Protein AF-A0A8F4FXZ3-F1 (afdb_monomer_lite)

Secondary structure (DSSP, 8-state):
----S----PBPTTTTTTSS-S---TT--EEEEE-TTS-EEEEEE---TT---TT-PPPPP-

pLDDT: mean 77.72, std 16.25, range [38.16, 94.0]

Foldseek 3Di:
DDPPPVDDAAADDCLCPVEPDPDDDPPDDWDFDQDPVRHTHDTYDDPPVVVDPVPDDDDDDD

Radius of gyration: 15.08 Å; chains: 1; bounding box: 42×35×23 Å

Sequence (62 aa):
MCDTDLADYDLAAGSLIGSPFRMLRQGQRVIFDLDGDGRATGLRLGSEIDMGTPGFGPPPEV

Structure (mmCIF, N/CA/C/O backbone):
data_AF-A0A8F4FXZ3-F1
#
_entry.id   AF-A0A8F4FXZ3-F1
#
loop_
_atom_site.group_PDB
_atom_site.id
_atom_site.type_symbol
_atom_site.label_atom_id
_atom_site.label_alt_id
_atom_site.label_comp_id
_atom_site.label_asym_id
_atom_site.label_entity_id
_atom_site.label_seq_id
_atom_site.pdbx_PDB_ins_code
_atom_site.Cartn_x
_atom_site.Cartn_y
_atom_site.Cartn_z
_atom_site.occupancy
_atom_site.B_iso_or_equiv
_atom_site.auth_seq_id
_atom_site.auth_comp_id
_atom_site.auth_asym_id
_atom_site.auth_atom_id
_atom_site.pdbx_PDB_model_num
ATOM 1 N N . MET A 1 1 ? 16.471 -2.872 -12.697 1.00 38.16 1 MET A N 1
ATOM 2 C CA . MET A 1 1 ? 15.879 -2.892 -11.346 1.00 38.16 1 MET A CA 1
ATOM 3 C C . MET A 1 1 ? 14.370 -2.705 -11.541 1.00 38.16 1 MET A C 1
ATOM 5 O O . MET A 1 1 ? 13.880 -1.596 -11.505 1.00 38.16 1 MET A O 1
ATOM 9 N N . CYS A 1 2 ? 13.739 -3.618 -12.280 1.00 39.56 2 CYS A N 1
ATOM 10 C CA . CYS A 1 2 ? 13.066 -4.838 -11.812 1.00 39.56 2 CYS A CA 1
ATOM 11 C C . CYS A 1 2 ? 11.680 -4.621 -11.169 1.00 39.56 2 CYS A C 1
ATOM 13 O O . CYS A 1 2 ? 11.290 -5.328 -10.248 1.00 39.56 2 CYS A O 1
ATOM 15 N N . ASP A 1 3 ? 10.907 -3.721 -11.775 1.00 50.94 3 ASP A N 1
ATOM 16 C CA . ASP A 1 3 ? 9.537 -3.970 -12.258 1.00 50.94 3 ASP A CA 1
ATOM 17 C C . ASP A 1 3 ? 9.451 -5.349 -12.972 1.00 50.94 3 ASP A C 1
ATOM 19 O O . ASP A 1 3 ? 9.577 -5.426 -14.186 1.00 50.94 3 ASP A O 1
ATOM 23 N N . THR A 1 4 ? 9.464 -6.472 -12.238 1.00 53.38 4 THR A N 1
ATOM 24 C CA . THR A 1 4 ? 9.907 -7.764 -12.832 1.00 53.38 4 THR A CA 1
ATOM 25 C C . THR A 1 4 ? 8.807 -8.552 -13.538 1.00 53.38 4 THR A C 1
ATOM 27 O O . THR A 1 4 ? 9.114 -9.241 -14.504 1.00 53.38 4 THR A O 1
ATOM 30 N N . ASP A 1 5 ? 7.542 -8.407 -13.142 1.00 65.69 5 ASP A N 1
ATOM 31 C CA . ASP A 1 5 ? 6.467 -9.222 -13.727 1.00 65.69 5 ASP A CA 1
ATOM 32 C C . ASP A 1 5 ? 5.305 -8.409 -14.307 1.00 65.69 5 ASP A C 1
ATOM 34 O O . ASP A 1 5 ? 4.466 -8.996 -14.984 1.00 65.69 5 ASP A O 1
ATOM 38 N N . LEU A 1 6 ? 5.245 -7.083 -14.067 1.00 71.06 6 LEU A N 1
ATOM 39 C CA . LEU A 1 6 ? 4.143 -6.194 -14.503 1.00 71.06 6 LEU A CA 1
ATOM 40 C C . LEU A 1 6 ? 2.749 -6.820 -14.296 1.00 71.06 6 LEU A C 1
ATOM 42 O O . LEU A 1 6 ? 1.818 -6.568 -15.057 1.00 71.06 6 LEU A O 1
ATOM 46 N N . ALA A 1 7 ? 2.627 -7.685 -13.288 1.00 76.69 7 ALA A N 1
ATOM 47 C CA . ALA A 1 7 ? 1.454 -8.512 -13.108 1.00 76.69 7 ALA A CA 1
ATOM 48 C C . ALA A 1 7 ? 0.309 -7.655 -12.573 1.00 76.69 7 ALA A C 1
ATOM 50 O O . ALA A 1 7 ? 0.470 -6.904 -11.606 1.00 76.69 7 ALA A O 1
ATOM 51 N N . ASP A 1 8 ? -0.848 -7.786 -13.213 1.00 84.69 8 ASP A N 1
ATOM 52 C CA . ASP A 1 8 ? -2.066 -7.132 -12.769 1.00 84.69 8 ASP A CA 1
ATOM 53 C C . ASP A 1 8 ? -2.627 -7.877 -11.555 1.00 84.69 8 ASP A C 1
ATOM 55 O O . ASP A 1 8 ? -2.932 -9.070 -11.618 1.00 84.69 8 ASP A O 1
ATOM 59 N N . TYR A 1 9 ? -2.775 -7.155 -10.446 1.00 88.75 9 TYR A N 1
ATOM 60 C CA . TYR A 1 9 ? -3.405 -7.653 -9.227 1.00 88.75 9 TYR A CA 1
ATOM 61 C C . TYR A 1 9 ? -4.657 -6.838 -8.923 1.00 88.75 9 TYR A C 1
ATOM 63 O O . TYR A 1 9 ? -4.627 -5.604 -8.914 1.00 88.75 9 TYR A O 1
ATOM 71 N N . ASP A 1 10 ? -5.748 -7.528 -8.604 1.00 92.06 10 ASP A N 1
ATOM 72 C CA . ASP A 1 10 ? -6.966 -6.881 -8.129 1.00 92.06 10 ASP A CA 1
ATOM 73 C C . ASP A 1 10 ? -6.794 -6.374 -6.693 1.00 92.06 10 ASP A C 1
ATOM 75 O O . ASP A 1 10 ? -6.144 -7.003 -5.857 1.00 92.06 10 ASP A O 1
ATOM 79 N N . LEU A 1 11 ? -7.435 -5.251 -6.368 1.00 90.88 11 LEU A 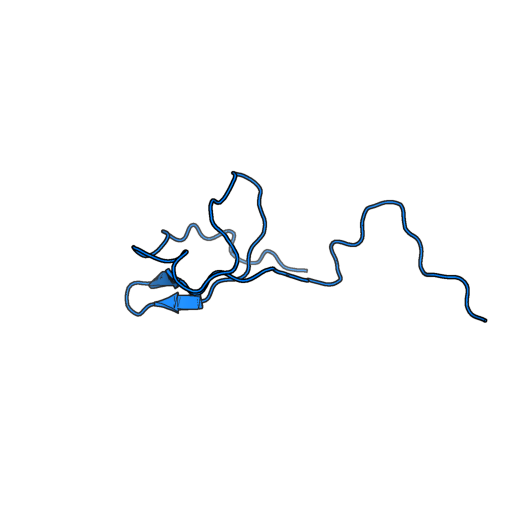N 1
ATOM 80 C CA . LEU A 1 11 ? -7.499 -4.750 -4.996 1.00 90.88 11 LEU A CA 1
ATOM 81 C C . LEU A 1 11 ? -8.503 -5.566 -4.177 1.00 90.88 11 LEU A C 1
ATOM 83 O O . LEU A 1 11 ? -9.664 -5.721 -4.560 1.00 90.88 11 LEU A O 1
ATOM 87 N N . ALA A 1 12 ? -8.083 -6.013 -2.995 1.00 94.00 12 ALA A N 1
ATOM 88 C CA . ALA A 1 12 ? -8.985 -6.628 -2.036 1.00 94.00 12 ALA A CA 1
ATOM 89 C C . ALA A 1 12 ? -10.047 -5.619 -1.569 1.00 94.00 12 ALA A C 1
ATOM 91 O O . ALA A 1 12 ? -9.798 -4.409 -1.454 1.00 94.00 12 ALA A O 1
ATOM 92 N N . ALA A 1 13 ? -11.241 -6.121 -1.254 1.00 92.69 13 ALA A N 1
ATOM 93 C CA . ALA A 1 13 ? -12.287 -5.301 -0.660 1.00 92.69 13 ALA A CA 1
ATOM 94 C C . ALA A 1 13 ? -11.794 -4.727 0.678 1.00 92.69 13 ALA A C 1
ATOM 96 O O . ALA A 1 13 ? -11.381 -5.461 1.571 1.00 92.69 13 ALA A O 1
ATOM 97 N N . GLY A 1 14 ? -11.828 -3.400 0.814 1.00 90.88 14 GLY A N 1
ATOM 98 C CA . GLY A 1 14 ? -11.340 -2.735 2.022 1.00 90.88 14 GLY A CA 1
ATOM 99 C C . GLY A 1 14 ? -9.816 -2.615 2.121 1.00 90.88 14 GLY A C 1
ATOM 100 O O . GLY A 1 14 ? -9.326 -2.291 3.194 1.00 90.88 14 GLY A O 1
ATOM 101 N N . SER A 1 15 ? -9.066 -2.786 1.029 1.00 91.81 15 SER A N 1
ATOM 102 C CA . SER A 1 15 ? -7.600 -2.598 0.983 1.00 91.81 15 SER A CA 1
ATOM 103 C C . SER A 1 15 ? -7.104 -1.231 1.490 1.00 91.81 15 SER A C 1
ATOM 105 O O . SER A 1 15 ? -5.956 -1.102 1.913 1.00 91.81 15 SER A O 1
ATOM 107 N N . LEU A 1 16 ? -7.971 -0.212 1.486 1.00 90.88 16 LEU A N 1
ATOM 108 C CA . LEU A 1 16 ? -7.694 1.123 2.029 1.00 90.88 16 LEU A CA 1
ATOM 109 C C . LEU A 1 16 ? -7.903 1.230 3.549 1.00 90.88 16 LEU A C 1
ATOM 111 O O . LEU A 1 16 ? -7.452 2.200 4.161 1.00 90.88 16 LEU A O 1
ATOM 115 N N . ILE A 1 17 ? -8.601 0.279 4.173 1.00 90.88 17 ILE A N 1
ATOM 116 C CA . ILE A 1 17 ? -8.905 0.303 5.608 1.00 90.88 17 ILE A CA 1
ATOM 117 C C . ILE A 1 17 ? -7.606 0.088 6.387 1.00 90.88 17 ILE A C 1
ATOM 119 O O . ILE A 1 17 ? -6.880 -0.871 6.151 1.00 90.88 17 ILE A O 1
ATOM 123 N N . GLY A 1 18 ? -7.298 1.002 7.311 1.00 87.12 18 GLY A N 1
ATOM 124 C CA . GLY A 1 18 ? -6.036 0.981 8.061 1.00 87.12 18 GLY A CA 1
ATOM 125 C C . GLY A 1 18 ? -4.819 1.459 7.260 1.00 87.12 18 GLY A C 1
ATOM 126 O O . GLY A 1 18 ? -3.738 1.590 7.829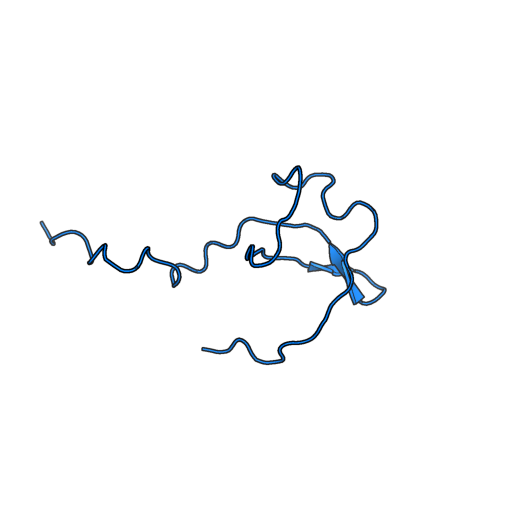 1.00 87.12 18 GLY A O 1
ATOM 127 N N . SER A 1 19 ? -4.990 1.773 5.972 1.00 87.62 19 SER A N 1
ATOM 128 C CA . SER A 1 19 ? -3.976 2.450 5.167 1.00 87.62 19 SER A CA 1
ATOM 129 C C . SER A 1 19 ? -4.008 3.967 5.414 1.00 87.62 19 SER A C 1
ATOM 131 O O . SER A 1 19 ? -5.050 4.514 5.790 1.00 87.62 19 SER A O 1
ATOM 133 N N . PRO A 1 20 ? -2.911 4.692 5.135 1.00 86.00 20 PRO A N 1
ATOM 134 C CA . PRO A 1 20 ? -2.923 6.155 5.134 1.00 86.00 20 PRO A CA 1
ATOM 135 C C . PRO A 1 20 ? -3.693 6.747 3.938 1.00 86.00 20 PRO A C 1
ATOM 137 O O . PRO A 1 20 ? -3.887 7.961 3.868 1.00 86.00 20 PRO A O 1
ATOM 140 N N . PHE A 1 21 ? -4.117 5.924 2.974 1.00 87.88 21 PHE A N 1
ATOM 141 C CA . PHE A 1 21 ? -4.777 6.380 1.759 1.00 87.88 21 PHE A CA 1
ATOM 142 C C . PHE A 1 21 ? -6.291 6.429 1.934 1.00 87.88 21 PHE A C 1
ATOM 144 O O . PHE A 1 21 ? -6.935 5.459 2.326 1.00 87.88 21 PHE A O 1
ATOM 151 N N . ARG A 1 22 ? -6.891 7.558 1.549 1.00 88.38 22 ARG A N 1
ATOM 152 C CA . ARG A 1 22 ? -8.353 7.682 1.455 1.00 88.38 22 ARG A CA 1
ATOM 153 C C . ARG A 1 22 ? -8.891 7.327 0.070 1.00 88.38 22 ARG A C 1
ATOM 155 O O . ARG A 1 22 ? -10.054 6.952 -0.054 1.00 88.38 22 ARG A O 1
ATOM 162 N N . MET A 1 23 ? -8.049 7.483 -0.948 1.00 89.19 23 MET A N 1
ATOM 163 C CA . MET A 1 23 ? -8.347 7.263 -2.358 1.00 89.19 23 MET A CA 1
ATOM 164 C C . MET A 1 23 ? -7.032 6.989 -3.093 1.00 89.19 23 MET A C 1
ATOM 166 O O . MET A 1 23 ? -6.002 7.548 -2.714 1.00 89.19 23 MET A O 1
ATOM 170 N N . LEU A 1 24 ? -7.079 6.168 -4.142 1.00 86.56 24 LEU A N 1
ATOM 171 C CA . LEU A 1 24 ? -5.962 5.965 -5.061 1.00 86.56 24 LEU A CA 1
ATOM 172 C C . LEU A 1 24 ? -6.260 6.633 -6.395 1.00 86.56 24 LEU A C 1
ATOM 174 O O . LEU A 1 24 ? -7.406 6.651 -6.850 1.00 86.56 24 LEU A O 1
ATOM 178 N N . ARG A 1 25 ? -5.223 7.175 -7.030 1.00 87.62 25 ARG A N 1
ATOM 179 C CA . ARG A 1 25 ? -5.307 7.653 -8.413 1.00 87.62 25 ARG A CA 1
ATOM 180 C C . ARG A 1 25 ? -4.478 6.771 -9.329 1.00 87.62 25 ARG A C 1
ATOM 182 O O . ARG A 1 25 ? -3.459 6.225 -8.918 1.00 87.62 25 ARG A O 1
ATOM 189 N N . GLN A 1 26 ? -4.904 6.667 -10.584 1.00 85.00 26 GLN A N 1
ATOM 190 C CA . GLN A 1 26 ? -4.124 5.984 -11.610 1.00 85.00 26 GLN A CA 1
ATOM 191 C C . GLN A 1 26 ? -2.704 6.569 -11.674 1.00 85.00 26 GLN A C 1
ATOM 193 O O . GLN A 1 26 ? -2.524 7.785 -11.584 1.00 85.00 26 GLN A O 1
ATOM 198 N N . GLY A 1 27 ? -1.704 5.695 -11.799 1.00 83.38 27 GLY A N 1
ATOM 199 C CA . GLY A 1 27 ? -0.290 6.077 -11.795 1.00 83.38 27 GLY A CA 1
ATOM 200 C C . GLY A 1 27 ? 0.297 6.338 -10.403 1.00 83.38 27 GLY A C 1
ATOM 201 O O . GLY A 1 27 ? 1.488 6.622 -10.297 1.00 83.38 27 GLY A O 1
ATOM 202 N N . GLN A 1 28 ? -0.493 6.230 -9.329 1.00 85.06 28 GLN A N 1
ATOM 203 C CA . GLN A 1 28 ? 0.030 6.292 -7.969 1.00 85.06 28 GLN A CA 1
ATOM 204 C C . GLN A 1 28 ? 0.756 4.993 -7.619 1.00 85.06 28 GLN A C 1
ATOM 206 O O . GLN A 1 28 ? 0.179 3.910 -7.679 1.00 85.06 28 GLN A O 1
ATOM 211 N N . ARG A 1 29 ? 2.020 5.113 -7.215 1.00 84.38 29 ARG A N 1
ATOM 212 C CA . ARG A 1 29 ? 2.826 3.983 -6.751 1.00 84.38 29 ARG A CA 1
ATOM 213 C C . ARG A 1 29 ? 2.578 3.731 -5.266 1.00 84.38 29 ARG A C 1
ATOM 215 O O . ARG A 1 29 ? 2.625 4.660 -4.458 1.00 84.38 29 ARG A O 1
ATOM 222 N N . VAL A 1 30 ? 2.314 2.475 -4.920 1.00 86.75 30 VAL A N 1
ATOM 223 C CA . VAL A 1 30 ? 2.048 2.007 -3.555 1.00 86.75 30 VAL A CA 1
ATOM 224 C C . VAL A 1 30 ? 2.696 0.645 -3.348 1.00 86.75 30 VAL A C 1
ATOM 226 O O . VAL A 1 30 ? 2.883 -0.103 -4.303 1.00 86.75 30 VAL A O 1
ATOM 229 N N . ILE A 1 31 ? 3.014 0.324 -2.098 1.00 88.38 31 ILE A N 1
ATOM 230 C CA . ILE A 1 31 ? 3.413 -1.028 -1.699 1.00 88.38 31 ILE A CA 1
ATOM 231 C C . ILE A 1 31 ? 2.180 -1.730 -1.141 1.00 88.38 31 ILE A C 1
ATOM 233 O O . ILE A 1 31 ? 1.414 -1.126 -0.388 1.00 88.38 31 ILE A O 1
ATOM 237 N N . PHE A 1 32 ? 2.009 -3.003 -1.473 1.00 90.38 32 PHE A N 1
ATOM 238 C CA . PHE A 1 32 ? 0.903 -3.834 -1.011 1.00 90.38 32 PHE A CA 1
ATOM 239 C C . PHE A 1 32 ? 1.398 -5.241 -0.671 1.00 90.38 32 PHE A C 1
ATOM 241 O O . PHE A 1 32 ? 2.473 -5.643 -1.109 1.00 90.38 32 PHE A O 1
ATOM 248 N N . ASP A 1 33 ? 0.613 -5.965 0.118 1.00 91.38 33 ASP A N 1
ATOM 249 C CA . ASP A 1 33 ? 0.765 -7.403 0.344 1.00 91.38 33 ASP A CA 1
ATOM 250 C C . ASP A 1 33 ? -0.340 -8.145 -0.428 1.00 91.38 33 ASP A C 1
ATOM 252 O O . ASP A 1 33 ? -1.378 -7.554 -0.732 1.00 91.38 33 ASP A O 1
ATOM 256 N N . LEU A 1 34 ? -0.142 -9.426 -0.746 1.00 93.31 34 LEU A N 1
ATOM 257 C CA . LEU A 1 34 ? -1.186 -10.265 -1.343 1.00 93.31 34 LEU A CA 1
ATOM 258 C C . LEU A 1 34 ? -1.912 -11.071 -0.262 1.00 93.31 34 LEU A C 1
ATOM 260 O O . LEU A 1 34 ? -1.275 -11.650 0.620 1.00 93.31 34 LEU A O 1
ATOM 264 N N . ASP A 1 35 ? -3.240 -11.107 -0.329 1.00 91.19 35 ASP A N 1
ATOM 265 C CA . ASP A 1 35 ? -4.059 -11.986 0.502 1.00 91.19 35 ASP A CA 1
ATOM 266 C C . ASP A 1 35 ? -4.079 -13.434 -0.031 1.00 91.19 35 ASP A C 1
ATOM 268 O O . ASP A 1 35 ? -3.431 -13.771 -1.024 1.00 91.19 35 ASP A O 1
ATOM 272 N N . GLY A 1 36 ? -4.820 -14.318 0.647 1.00 91.50 36 GLY A N 1
ATOM 273 C CA . GLY A 1 36 ? -4.925 -15.732 0.265 1.00 91.50 36 GLY A CA 1
ATOM 274 C C . GLY A 1 36 ? -5.590 -15.986 -1.095 1.00 91.50 36 GLY A C 1
ATOM 275 O O . GLY A 1 36 ? -5.402 -17.066 -1.649 1.00 91.50 36 GLY A O 1
ATOM 276 N N . ASP A 1 37 ? -6.316 -15.002 -1.636 1.00 92.88 37 ASP A N 1
ATOM 277 C CA . ASP A 1 37 ? -6.924 -15.039 -2.972 1.00 92.88 37 ASP A CA 1
ATOM 278 C C . ASP A 1 37 ? -6.019 -14.375 -4.032 1.00 92.88 37 ASP A C 1
ATOM 280 O O . ASP A 1 37 ? -6.402 -14.277 -5.199 1.00 92.88 37 ASP A O 1
ATOM 284 N N . GLY A 1 38 ? -4.830 -13.895 -3.648 1.00 91.81 38 GLY A N 1
ATOM 285 C CA . GLY A 1 38 ? -3.912 -13.185 -4.537 1.00 91.81 38 GLY A CA 1
ATOM 286 C C . GLY A 1 38 ? -4.321 -11.738 -4.824 1.00 91.81 38 GLY A C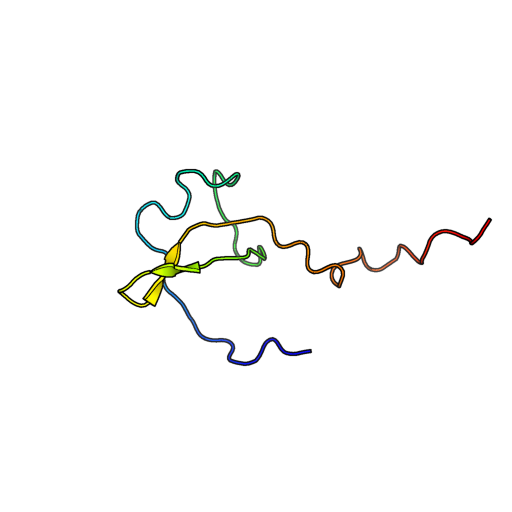 1
ATOM 287 O O . GLY A 1 38 ? -3.904 -11.183 -5.839 1.00 91.81 38 GLY A O 1
ATOM 288 N N . ARG A 1 39 ? -5.128 -11.111 -3.958 1.00 93.19 39 ARG A N 1
ATOM 289 C CA . ARG A 1 39 ? -5.524 -9.701 -4.088 1.00 93.19 39 ARG A CA 1
ATOM 290 C C . ARG A 1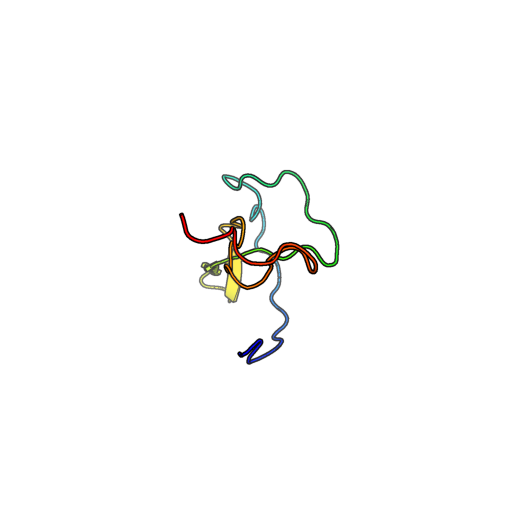 39 ? -4.663 -8.783 -3.231 1.00 93.19 39 ARG A C 1
ATOM 292 O O . ARG A 1 39 ? -4.254 -9.132 -2.127 1.00 93.19 39 ARG A O 1
ATOM 299 N N . ALA A 1 40 ? -4.449 -7.564 -3.709 1.00 93.19 40 ALA A N 1
ATOM 300 C CA . ALA A 1 40 ? -3.655 -6.551 -3.032 1.00 93.19 40 ALA A CA 1
ATOM 301 C C . ALA A 1 40 ? -4.377 -5.966 -1.801 1.00 93.19 40 ALA A C 1
ATOM 303 O O . ALA A 1 40 ? -5.487 -5.433 -1.892 1.00 93.19 40 ALA A O 1
ATOM 304 N N . THR A 1 41 ? -3.713 -6.016 -0.647 1.00 93.94 41 THR A N 1
ATOM 305 C CA . THR A 1 41 ? -4.173 -5.508 0.651 1.00 93.94 41 THR A CA 1
ATOM 306 C C . THR A 1 41 ? -3.049 -4.770 1.391 1.00 93.94 41 THR A C 1
ATOM 308 O O . THR A 1 41 ? -1.897 -4.773 0.959 1.00 93.94 41 THR A O 1
ATOM 311 N N . GLY A 1 42 ? -3.376 -4.092 2.497 1.00 90.81 42 GLY A N 1
ATOM 312 C CA . GLY A 1 42 ? -2.377 -3.437 3.349 1.00 90.81 42 GLY A CA 1
ATOM 313 C C . GLY A 1 42 ? -1.589 -2.337 2.631 1.00 90.81 42 GLY A C 1
ATOM 314 O O . GLY A 1 42 ? -0.360 -2.312 2.687 1.00 90.81 42 GLY A O 1
ATOM 315 N N . LEU A 1 43 ? -2.291 -1.441 1.931 1.00 91.62 43 LEU A N 1
ATOM 316 C CA . LEU A 1 43 ? -1.663 -0.411 1.102 1.00 91.62 43 LEU A CA 1
ATOM 317 C C . LEU A 1 43 ? -0.782 0.529 1.938 1.00 91.62 43 LEU A C 1
ATOM 319 O O . LEU A 1 43 ? -1.219 1.109 2.933 1.00 91.62 43 LEU A O 1
ATOM 323 N N . ARG A 1 44 ? 0.467 0.718 1.514 1.00 88.75 44 ARG A N 1
ATOM 324 C CA . ARG A 1 44 ? 1.475 1.545 2.192 1.00 88.75 44 ARG A CA 1
ATOM 325 C C . ARG A 1 44 ? 2.156 2.491 1.211 1.00 88.75 44 ARG A C 1
ATOM 327 O O . ARG A 1 44 ? 2.230 2.232 0.009 1.00 88.75 44 ARG A O 1
ATOM 334 N N . LEU A 1 45 ? 2.660 3.605 1.736 1.00 84.12 45 LEU A N 1
ATO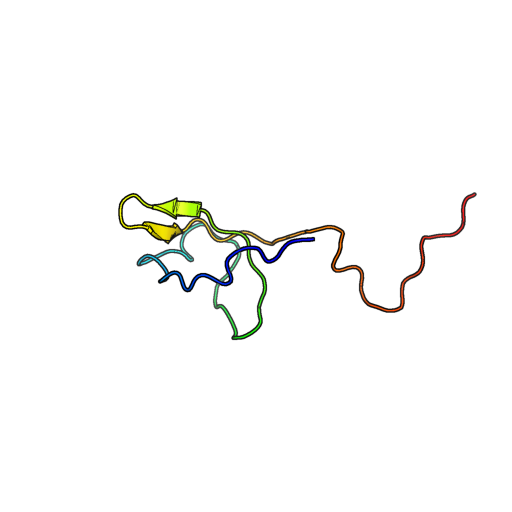M 335 C CA . LEU A 1 45 ? 3.512 4.512 0.972 1.00 84.12 45 LEU A CA 1
ATOM 336 C C . LEU A 1 45 ? 4.810 3.784 0.618 1.00 84.12 45 LEU A C 1
ATOM 338 O O . LEU A 1 45 ? 5.544 3.349 1.503 1.00 84.12 45 LEU A O 1
ATOM 342 N N . GLY A 1 46 ? 5.071 3.653 -0.679 1.00 69.19 46 GLY A N 1
ATOM 343 C CA . GLY A 1 46 ? 6.339 3.144 -1.173 1.00 69.19 46 GLY A CA 1
ATOM 344 C C . GLY A 1 46 ? 7.374 4.250 -1.214 1.00 69.19 46 GLY A C 1
ATOM 345 O O . GLY A 1 46 ? 7.345 5.077 -2.118 1.00 69.19 46 GLY A O 1
ATOM 346 N N . SER A 1 47 ? 8.288 4.255 -0.247 1.00 58.16 47 SER A N 1
ATOM 347 C CA . SER A 1 47 ? 9.586 4.910 -0.399 1.00 58.16 47 SER A CA 1
ATOM 348 C C . SER A 1 47 ? 10.561 3.869 -0.934 1.00 58.16 47 SER A C 1
ATOM 350 O O . SER A 1 47 ? 11.431 3.390 -0.208 1.00 58.16 47 SER A O 1
ATOM 352 N N . GLU A 1 48 ? 10.425 3.501 -2.205 1.00 54.41 48 GLU A N 1
ATOM 353 C CA . GLU A 1 48 ? 11.637 3.102 -2.908 1.00 54.41 48 GLU A CA 1
ATOM 354 C C . GLU A 1 48 ? 12.463 4.389 -2.997 1.00 54.41 48 GLU A C 1
ATOM 356 O O . GLU A 1 48 ? 12.005 5.387 -3.557 1.00 54.41 48 GLU A O 1
ATOM 361 N N . ILE A 1 49 ? 13.633 4.408 -2.354 1.00 54.00 49 ILE A N 1
ATOM 362 C CA . ILE A 1 49 ? 14.547 5.564 -2.331 1.00 54.00 49 ILE A CA 1
ATOM 363 C C . ILE A 1 49 ? 14.882 6.044 -3.769 1.00 54.00 49 ILE A C 1
ATOM 365 O O . ILE A 1 49 ? 15.277 7.189 -3.968 1.00 54.00 49 ILE A O 1
ATOM 369 N N . ASP A 1 50 ? 14.616 5.210 -4.779 1.00 54.66 50 ASP A N 1
ATOM 370 C CA . ASP A 1 50 ? 14.823 5.427 -6.214 1.00 54.66 50 ASP A CA 1
ATOM 371 C C . ASP A 1 50 ? 13.774 6.296 -6.944 1.00 54.66 50 ASP A C 1
ATOM 373 O O . ASP A 1 50 ? 13.896 6.544 -8.141 1.00 54.66 50 ASP A O 1
ATOM 377 N N . MET A 1 51 ? 12.757 6.830 -6.259 1.00 55.25 51 MET A N 1
ATOM 378 C CA . MET A 1 51 ? 11.966 7.960 -6.784 1.00 55.25 51 MET A CA 1
ATOM 379 C C . MET A 1 51 ? 12.353 9.281 -6.121 1.00 55.25 51 MET A C 1
ATOM 381 O O . MET A 1 51 ? 11.500 10.091 -5.748 1.00 55.25 51 MET A O 1
ATOM 385 N N . GLY A 1 52 ? 13.658 9.530 -6.002 1.00 49.62 52 GLY A N 1
ATOM 386 C CA . GLY A 1 52 ? 14.142 10.898 -5.871 1.00 49.62 52 GLY A CA 1
ATOM 387 C C . GLY A 1 52 ? 13.513 11.756 -6.971 1.00 49.62 52 GLY A C 1
ATOM 388 O O . GLY A 1 52 ? 13.509 11.377 -8.143 1.00 49.62 52 GLY A O 1
ATOM 389 N N . THR A 1 53 ? 12.936 12.897 -6.593 1.00 47.34 53 THR A N 1
ATOM 390 C CA . THR A 1 53 ? 12.469 13.913 -7.540 1.00 47.34 53 THR A CA 1
ATOM 391 C C . THR A 1 53 ? 13.571 14.145 -8.580 1.00 47.34 53 THR A C 1
ATOM 393 O O . THR A 1 53 ? 14.665 14.559 -8.180 1.00 47.34 53 THR A O 1
ATOM 396 N N . PRO A 1 54 ? 13.339 13.900 -9.886 1.00 53.53 54 PRO A N 1
ATOM 397 C CA . PRO A 1 54 ? 14.345 14.172 -10.905 1.00 53.53 54 PRO A CA 1
ATOM 398 C C . PRO A 1 54 ? 14.739 15.652 -10.817 1.00 53.53 54 PRO A C 1
ATOM 400 O O . PRO A 1 54 ? 13.921 16.526 -11.101 1.00 53.53 54 PRO A O 1
ATOM 403 N N . GLY A 1 55 ? 15.956 15.937 -10.342 1.00 55.75 55 GLY A N 1
ATOM 404 C CA . GLY A 1 55 ? 16.471 17.299 -10.154 1.00 55.75 55 GLY A CA 1
ATOM 405 C C . GLY A 1 55 ? 17.017 17.637 -8.761 1.00 55.75 55 GLY A C 1
ATOM 406 O O . GLY A 1 55 ? 17.724 18.634 -8.643 1.00 55.75 55 GLY A O 1
ATOM 407 N N . PHE A 1 56 ? 16.770 16.830 -7.724 1.00 55.94 56 PHE A N 1
ATOM 408 C CA . PHE A 1 56 ? 17.496 16.964 -6.453 1.00 55.94 56 PHE A CA 1
ATOM 409 C C . PHE A 1 56 ? 18.718 16.041 -6.475 1.00 55.94 56 PHE A C 1
ATOM 411 O O . PHE A 1 56 ? 18.618 14.846 -6.212 1.00 55.94 56 PHE A O 1
ATOM 418 N N . GLY A 1 57 ? 19.875 16.595 -6.849 1.00 67.38 57 GLY A N 1
ATOM 419 C CA . GLY A 1 57 ? 21.157 15.926 -6.625 1.00 67.38 57 GLY A CA 1
ATOM 420 C C . GLY A 1 57 ? 21.405 15.693 -5.125 1.00 67.38 57 GLY A C 1
ATOM 421 O O . GLY A 1 57 ? 20.741 16.325 -4.295 1.00 67.38 57 GLY A O 1
ATOM 422 N N . PRO A 1 58 ? 22.336 14.793 -4.761 1.00 69.31 58 PRO A N 1
ATOM 423 C CA . PRO A 1 58 ? 22.677 14.559 -3.362 1.00 69.31 58 PRO A CA 1
ATOM 424 C C . PRO A 1 58 ? 23.092 15.879 -2.684 1.00 69.31 58 PRO A C 1
ATOM 426 O O . PRO A 1 58 ? 23.726 16.720 -3.333 1.00 69.31 58 PRO A O 1
ATOM 429 N N . PRO A 1 59 ? 22.721 16.100 -1.407 1.00 68.25 59 PRO A N 1
ATOM 430 C CA . PRO A 1 59 ? 23.169 17.276 -0.670 1.00 68.25 59 PRO 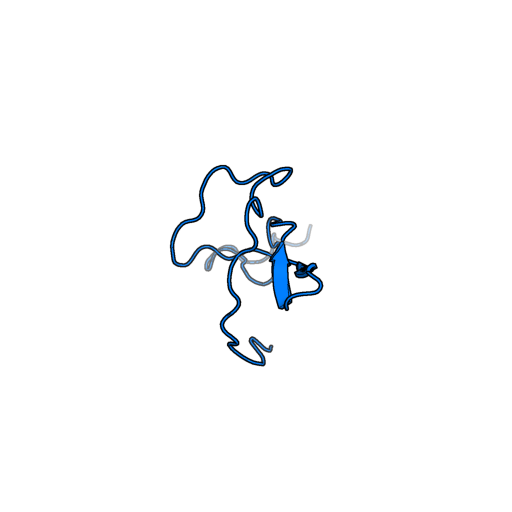A CA 1
ATOM 431 C C . PRO A 1 59 ? 24.707 17.310 -0.629 1.00 68.25 59 PRO A C 1
ATOM 433 O O . PRO A 1 59 ? 25.325 16.245 -0.564 1.00 68.25 59 PRO A O 1
ATOM 436 N N . PRO A 1 60 ? 25.336 18.499 -0.695 1.00 72.88 60 PRO A N 1
ATOM 437 C CA . PRO A 1 60 ? 26.790 18.604 -0.666 1.00 72.88 60 PRO A CA 1
ATOM 438 C C . PRO A 1 60 ? 27.338 18.007 0.635 1.00 72.88 60 PRO A C 1
ATOM 440 O O . PRO A 1 60 ? 26.803 18.279 1.713 1.00 72.88 60 PRO A O 1
ATOM 443 N N . GLU A 1 61 ? 28.391 17.197 0.521 1.00 70.69 61 GLU A N 1
ATOM 444 C CA . GLU A 1 61 ? 29.122 16.671 1.674 1.00 70.69 61 GLU A CA 1
ATOM 445 C C . GLU A 1 61 ? 29.756 17.841 2.441 1.00 70.69 61 GLU A C 1
ATOM 447 O O . GLU A 1 61 ? 30.443 18.680 1.851 1.00 70.69 61 GLU A O 1
ATOM 452 N N . VAL A 1 62 ? 29.457 17.919 3.741 1.00 68.00 62 VAL A N 1
ATOM 453 C CA . VAL A 1 62 ? 30.049 18.874 4.691 1.00 68.00 62 VAL A CA 1
ATOM 454 C C . VAL A 1 62 ? 31.313 18.317 5.318 1.00 68.00 62 VAL A C 1
ATOM 456 O O . VAL A 1 62 ? 31.331 17.103 5.624 1.00 68.00 62 VAL A O 1
#